Protein AF-A0A1E5H3W6-F1 (afdb_monomer_lite)

Radius of gyration: 23.03 Å; chains: 1; bounding box: 47×19×75 Å

pLDDT: mean 79.35, std 14.7, range [43.31, 95.81]

Sequence (98 aa):
MKNSALCIKAVPYQEIIDLRDTLERLQSWQEPLVVLEKYFTNPNTPIDKKKVVKQFYACSTLFLLFKDNYDLLTEQANKHVLTMSRLEKMTIIESYVR

Organism: NCBI:txid903983

Foldseek 3Di:
DDPPPVPPPPDPVVVVVLVVVLVVVVVVCPVVVVLLCCLVVDPDPVDPPVVNVVSCVVNVVSVVVVVVVVVVSVVVVVVVVVVVVVVVVVVVVVVVVD

Structure (mmCIF, N/CA/C/O backbone):
data_AF-A0A1E5H3W6-F1
#
_entry.id   AF-A0A1E5H3W6-F1
#
loop_
_atom_site.group_PDB
_atom_site.id
_atom_site.type_symbol
_atom_site.label_atom_id
_atom_site.label_alt_id
_atom_site.label_comp_id
_atom_site.label_asym_id
_atom_site.label_entity_id
_atom_site.label_seq_id
_atom_site.pdbx_PDB_ins_code
_atom_site.Cartn_x
_atom_site.Cartn_y
_atom_site.Cartn_z
_atom_site.occupancy
_atom_site.B_iso_or_equiv
_atom_site.auth_seq_id
_atom_site.auth_comp_id
_atom_site.auth_asym_id
_atom_site.auth_atom_id
_atom_site.pdbx_PDB_model_num
ATOM 1 N N . MET A 1 1 ? 12.726 -6.607 -51.096 1.00 43.31 1 MET A N 1
ATOM 2 C CA . MET A 1 1 ? 13.590 -6.611 -49.887 1.00 43.31 1 MET A CA 1
ATOM 3 C C . MET A 1 1 ? 13.674 -5.162 -49.415 1.00 43.31 1 MET A C 1
ATOM 5 O O . MET A 1 1 ? 14.007 -4.342 -50.246 1.00 43.31 1 MET A O 1
ATOM 9 N N . LYS A 1 2 ? 13.335 -4.723 -48.202 1.00 44.06 2 LYS A N 1
ATOM 10 C CA . LYS A 1 2 ? 13.069 -5.343 -46.899 1.00 44.06 2 LYS A CA 1
ATOM 11 C C . LYS A 1 2 ? 11.906 -4.558 -46.266 1.00 44.06 2 LYS A C 1
ATOM 13 O O . LYS A 1 2 ? 11.972 -3.336 -46.228 1.00 44.06 2 LYS A O 1
ATOM 18 N N . ASN A 1 3 ? 10.882 -5.244 -45.761 1.00 45.84 3 ASN A N 1
ATOM 19 C CA . ASN A 1 3 ? 9.924 -4.636 -44.839 1.00 45.84 3 ASN A CA 1
ATOM 20 C C . ASN A 1 3 ? 10.672 -4.402 -43.524 1.00 45.84 3 ASN A C 1
ATOM 22 O O . ASN A 1 3 ? 10.822 -5.328 -42.729 1.00 45.84 3 ASN A O 1
ATOM 26 N N . SER A 1 4 ? 11.205 -3.199 -43.314 1.00 50.84 4 SER A N 1
ATOM 27 C CA . SER A 1 4 ? 11.645 -2.772 -41.989 1.00 50.84 4 SER A CA 1
ATOM 28 C C . SER A 1 4 ? 10.388 -2.514 -41.170 1.00 50.84 4 SER A C 1
ATOM 30 O O . SER A 1 4 ? 9.937 -1.377 -41.043 1.00 50.84 4 SER A O 1
ATOM 32 N N . ALA A 1 5 ? 9.780 -3.596 -40.678 1.00 52.06 5 ALA A N 1
ATOM 33 C CA . ALA A 1 5 ? 8.858 -3.515 -39.564 1.00 52.06 5 ALA A CA 1
ATOM 34 C C . ALA A 1 5 ? 9.571 -2.678 -38.502 1.00 52.06 5 ALA A C 1
ATOM 36 O O . ALA A 1 5 ? 10.639 -3.067 -38.023 1.00 52.06 5 ALA A O 1
ATOM 37 N N . LEU A 1 6 ? 9.045 -1.484 -38.237 1.00 46.19 6 LEU A N 1
ATOM 38 C CA . LEU A 1 6 ? 9.456 -0.670 -37.109 1.00 46.19 6 LEU A CA 1
ATOM 39 C C . LEU A 1 6 ? 9.243 -1.558 -35.890 1.00 46.19 6 LEU A C 1
ATOM 41 O O . LEU A 1 6 ? 8.114 -1.769 -35.454 1.00 46.19 6 LEU A O 1
ATOM 45 N N . CYS A 1 7 ? 10.321 -2.184 -35.426 1.00 46.69 7 CYS A N 1
ATOM 46 C CA . CYS A 1 7 ? 10.310 -2.967 -34.214 1.00 46.69 7 CYS A CA 1
ATOM 47 C C . CYS A 1 7 ? 10.099 -1.944 -33.105 1.00 46.69 7 CYS A C 1
ATOM 49 O O . CYS A 1 7 ? 11.048 -1.304 -32.652 1.00 46.69 7 CYS A O 1
ATOM 51 N N . ILE A 1 8 ? 8.833 -1.722 -32.747 1.00 53.69 8 ILE A N 1
ATOM 52 C CA . ILE A 1 8 ? 8.467 -1.129 -31.469 1.00 53.69 8 I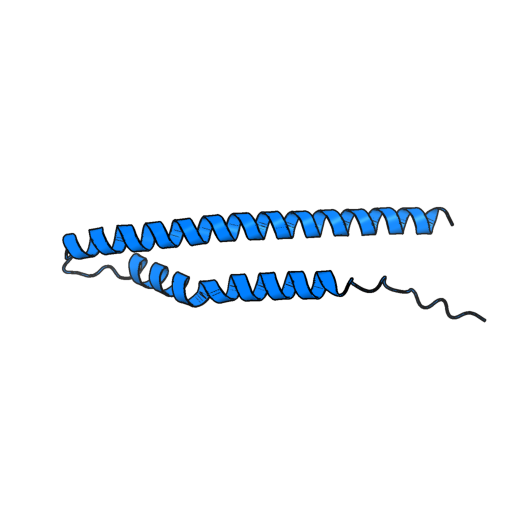LE A CA 1
ATOM 53 C C . ILE A 1 8 ? 9.204 -2.010 -30.467 1.00 53.69 8 ILE A C 1
ATOM 55 O O . ILE A 1 8 ? 8.872 -3.190 -30.345 1.00 53.69 8 ILE A O 1
ATOM 59 N N . LYS A 1 9 ? 10.307 -1.496 -29.901 1.00 57.41 9 LYS A N 1
ATOM 60 C CA . LYS A 1 9 ? 11.186 -2.257 -29.009 1.00 57.41 9 LYS A CA 1
ATOM 61 C C . LYS A 1 9 ? 10.278 -2.930 -27.985 1.00 57.41 9 LYS A C 1
ATOM 63 O O . LYS A 1 9 ? 9.524 -2.240 -27.305 1.00 57.41 9 LYS A O 1
ATOM 68 N N . ALA A 1 10 ? 10.271 -4.263 -27.984 1.00 63.91 10 ALA A N 1
ATOM 69 C CA . ALA A 1 10 ? 9.360 -5.044 -27.164 1.00 63.91 10 ALA A CA 1
ATOM 70 C C . ALA A 1 10 ? 9.464 -4.557 -25.715 1.00 63.91 10 ALA A C 1
ATOM 72 O O . ALA A 1 10 ? 10.572 -4.520 -25.176 1.00 63.91 10 ALA A O 1
ATOM 73 N N . VAL A 1 11 ? 8.336 -4.150 -25.120 1.00 64.38 11 VAL A N 1
ATOM 74 C CA . VAL A 1 11 ? 8.277 -3.811 -23.693 1.00 64.38 11 VAL A CA 1
ATOM 75 C C . VAL A 1 11 ? 8.874 -4.999 -22.940 1.00 64.38 11 VAL A C 1
ATOM 77 O O . VAL A 1 11 ? 8.391 -6.123 -23.136 1.00 64.38 11 VAL A O 1
ATOM 80 N N . PRO A 1 12 ? 9.949 -4.810 -22.154 1.00 75.62 12 PRO A N 1
ATOM 81 C CA . PRO A 1 12 ? 10.576 -5.913 -21.450 1.00 75.62 12 PRO A CA 1
ATOM 82 C C . PRO A 1 12 ? 9.532 -6.641 -20.606 1.00 75.62 12 PRO A C 1
ATOM 84 O O . PRO A 1 12 ? 8.768 -6.011 -19.880 1.00 75.62 12 PRO A O 1
ATOM 87 N N . TYR A 1 13 ? 9.499 -7.973 -20.681 1.00 77.38 13 TYR A N 1
ATOM 88 C CA . TYR A 1 13 ? 8.530 -8.777 -19.927 1.00 77.38 13 TYR A CA 1
ATOM 89 C C . TYR A 1 13 ? 8.565 -8.460 -18.424 1.00 77.38 13 TYR A C 1
ATOM 91 O O . TYR A 1 13 ? 7.525 -8.440 -17.774 1.00 77.38 13 TYR A O 1
ATOM 99 N N . GLN A 1 14 ? 9.747 -8.126 -17.900 1.00 77.12 14 GLN A N 1
ATOM 100 C CA . GLN A 1 14 ? 9.922 -7.694 -16.517 1.00 77.12 14 GLN A CA 1
ATOM 101 C C . GLN A 1 14 ? 9.116 -6.432 -16.182 1.00 77.12 14 GLN A C 1
ATOM 103 O O . GLN A 1 14 ? 8.496 -6.394 -15.132 1.00 77.12 14 GLN A O 1
ATOM 108 N N . GLU A 1 15 ? 9.027 -5.450 -17.082 1.00 77.56 15 GLU A N 1
ATOM 109 C CA . GLU A 1 15 ? 8.228 -4.241 -16.836 1.00 77.56 15 GLU A CA 1
ATOM 110 C C . GLU A 1 15 ? 6.729 -4.547 -16.765 1.00 77.56 15 GLU A C 1
ATOM 112 O O . GLU A 1 15 ? 6.002 -3.945 -15.978 1.00 77.56 15 GLU A O 1
ATOM 117 N N . ILE A 1 16 ? 6.259 -5.522 -17.550 1.00 83.50 16 ILE A N 1
ATOM 118 C CA . ILE A 1 16 ? 4.868 -5.988 -17.492 1.00 83.50 16 ILE A CA 1
ATOM 119 C C . ILE A 1 16 ? 4.590 -6.655 -16.140 1.00 83.50 16 ILE A C 1
ATOM 121 O O . ILE A 1 16 ? 3.525 -6.445 -15.560 1.00 83.50 16 ILE A O 1
ATOM 125 N N . ILE A 1 17 ? 5.536 -7.452 -15.638 1.00 87.31 17 ILE A N 1
ATOM 126 C CA . ILE A 1 17 ? 5.435 -8.086 -14.319 1.00 87.31 17 ILE A CA 1
ATOM 127 C C . ILE A 1 17 ? 5.472 -7.033 -13.206 1.00 87.31 17 ILE A C 1
ATOM 129 O O . ILE A 1 17 ? 4.567 -7.013 -12.380 1.00 87.31 17 ILE A O 1
ATOM 133 N N . ASP A 1 18 ? 6.422 -6.100 -13.239 1.00 85.56 18 ASP A N 1
ATOM 134 C CA . ASP A 1 18 ? 6.563 -5.049 -12.224 1.00 85.56 18 ASP A CA 1
ATOM 135 C C . ASP A 1 18 ? 5.301 -4.162 -12.136 1.00 85.56 18 ASP A C 1
ATOM 137 O O . ASP A 1 18 ? 4.855 -3.784 -11.046 1.00 85.56 18 ASP A O 1
ATOM 141 N N . LEU A 1 19 ? 4.673 -3.861 -13.282 1.00 85.44 19 LEU A N 1
ATOM 142 C CA . LEU A 1 19 ? 3.394 -3.145 -13.337 1.00 85.44 19 LEU A CA 1
ATOM 143 C C . LEU A 1 19 ? 2.242 -3.962 -12.744 1.00 85.44 19 LEU A C 1
ATOM 145 O O . LEU A 1 19 ? 1.413 -3.405 -12.020 1.00 85.44 19 LEU A O 1
ATOM 149 N N . ARG A 1 20 ? 2.178 -5.268 -13.027 1.00 89.00 20 ARG A N 1
ATOM 150 C CA . ARG A 1 20 ? 1.165 -6.160 -12.441 1.00 89.00 20 ARG A CA 1
ATOM 151 C C . ARG A 1 20 ? 1.314 -6.249 -10.928 1.00 89.00 20 ARG A C 1
ATOM 153 O O . ARG A 1 20 ? 0.324 -6.059 -10.230 1.00 89.00 20 ARG A O 1
ATOM 160 N N . ASP A 1 21 ? 2.531 -6.426 -10.431 1.00 90.69 21 ASP A N 1
ATOM 161 C CA . ASP A 1 21 ? 2.815 -6.483 -8.996 1.00 90.69 21 ASP A CA 1
ATOM 162 C C . ASP A 1 21 ? 2.435 -5.168 -8.300 1.00 90.69 21 ASP A C 1
ATOM 164 O O . ASP A 1 21 ? 1.864 -5.162 -7.207 1.00 90.69 21 ASP A O 1
ATOM 168 N N . THR A 1 22 ? 2.704 -4.030 -8.948 1.00 89.25 22 THR A N 1
ATOM 169 C CA . THR A 1 22 ? 2.296 -2.711 -8.445 1.00 89.25 22 THR A CA 1
ATOM 170 C C . THR A 1 22 ? 0.772 -2.589 -8.373 1.00 89.25 22 THR A C 1
ATOM 172 O O . THR A 1 22 ? 0.241 -2.120 -7.365 1.00 89.25 22 THR A O 1
ATOM 175 N N . LEU A 1 23 ? 0.054 -3.047 -9.403 1.00 90.31 23 LEU A N 1
ATOM 176 C CA . LEU A 1 23 ? -1.411 -3.052 -9.418 1.00 90.31 23 LEU A CA 1
ATOM 177 C C . LEU A 1 23 ? -1.997 -3.959 -8.333 1.00 90.31 23 LEU A C 1
ATOM 179 O O . LEU A 1 23 ? -2.908 -3.531 -7.626 1.00 90.31 23 LEU A O 1
ATOM 183 N N . GLU A 1 24 ? -1.464 -5.168 -8.157 1.00 93.12 24 GLU A N 1
ATOM 184 C CA . GLU A 1 24 ? -1.905 -6.097 -7.110 1.00 93.12 24 GLU A CA 1
ATOM 185 C C . GLU A 1 24 ? -1.702 -5.498 -5.710 1.00 93.12 24 GLU A C 1
ATOM 187 O O . GLU A 1 24 ? -2.598 -5.554 -4.863 1.00 93.12 24 GLU A O 1
ATOM 192 N N . ARG A 1 25 ? -0.564 -4.831 -5.472 1.00 90.19 25 ARG A N 1
ATOM 193 C CA . ARG A 1 25 ? -0.307 -4.121 -4.209 1.00 90.19 25 ARG A CA 1
ATOM 194 C C . ARG A 1 25 ? -1.298 -2.986 -3.972 1.00 90.19 25 ARG A C 1
ATOM 196 O O . ARG A 1 25 ? -1.827 -2.879 -2.869 1.00 90.19 25 ARG A O 1
ATOM 203 N N . LEU A 1 26 ? -1.601 -2.175 -4.985 1.00 90.81 26 LEU A N 1
ATOM 204 C CA . LEU A 1 26 ? -2.611 -1.115 -4.869 1.00 90.81 26 LEU A CA 1
ATOM 205 C C . LEU A 1 26 ? -4.010 -1.686 -4.600 1.00 90.81 26 LEU A C 1
ATOM 207 O O . LEU A 1 26 ? -4.739 -1.159 -3.763 1.00 90.81 26 LEU A O 1
ATOM 211 N N . GLN A 1 27 ? -4.374 -2.788 -5.258 1.00 92.38 27 GLN A N 1
ATOM 212 C CA . GLN A 1 27 ? -5.654 -3.465 -5.039 1.00 92.38 27 GLN A CA 1
ATOM 213 C C . GLN A 1 27 ? -5.779 -4.033 -3.623 1.00 92.38 27 GLN A C 1
ATOM 215 O O . GLN A 1 27 ? -6.855 -3.954 -3.031 1.00 92.38 27 GLN A O 1
ATOM 220 N N . SER A 1 28 ? -4.685 -4.531 -3.039 1.00 93.56 28 SER A N 1
ATOM 221 C CA . SER A 1 28 ? -4.682 -5.057 -1.666 1.00 93.56 28 SER A CA 1
ATOM 222 C C . SER A 1 28 ? -5.095 -4.020 -0.608 1.00 93.56 28 SER A C 1
ATOM 224 O O . SER A 1 28 ? -5.583 -4.388 0.461 1.00 93.56 28 SER A O 1
ATOM 226 N N . TRP A 1 29 ? -4.975 -2.723 -0.920 1.00 95.12 29 TRP A N 1
ATOM 227 C CA . TRP A 1 29 ? -5.382 -1.631 -0.037 1.00 95.12 29 TRP A CA 1
ATOM 228 C C . TRP A 1 29 ? -6.877 -1.298 -0.080 1.00 95.12 29 TRP A C 1
ATOM 230 O O . TRP A 1 29 ? -7.333 -0.551 0.784 1.00 95.12 29 TRP A O 1
ATOM 240 N N . GLN A 1 30 ? -7.664 -1.856 -1.007 1.00 92.38 30 GLN A N 1
ATOM 241 C CA . GLN A 1 30 ? -9.093 -1.530 -1.130 1.00 92.38 30 GLN A CA 1
ATOM 242 C C . GLN A 1 30 ? -9.873 -1.766 0.172 1.00 92.38 30 GLN A C 1
ATOM 244 O O . GLN A 1 30 ? -10.500 -0.842 0.687 1.00 92.38 30 GLN A O 1
ATOM 249 N N . GLU A 1 31 ? -9.802 -2.970 0.741 1.00 92.00 31 GLU A N 1
ATOM 250 C CA . GLU A 1 31 ? -10.541 -3.305 1.966 1.00 92.00 31 GLU A CA 1
ATOM 251 C C . GLU A 1 31 ? -10.051 -2.504 3.196 1.00 92.00 31 GLU A C 1
ATOM 253 O O . GLU A 1 31 ? -10.882 -1.936 3.912 1.00 92.00 31 GLU A O 1
ATOM 258 N N . PRO A 1 32 ? -8.731 -2.348 3.439 1.00 92.25 32 PRO A N 1
ATOM 259 C CA . PRO A 1 32 ? -8.227 -1.435 4.466 1.00 92.25 32 PRO A CA 1
ATOM 260 C C . PRO A 1 32 ? -8.726 0.013 4.350 1.00 92.25 32 PRO A C 1
ATOM 262 O O . PRO A 1 32 ? -9.063 0.633 5.361 1.00 92.25 32 PRO A O 1
ATOM 265 N N . LEU A 1 33 ? -8.793 0.564 3.135 1.00 91.56 33 LEU A N 1
ATOM 266 C CA . LEU A 1 33 ? -9.254 1.936 2.914 1.00 91.56 33 LEU A CA 1
ATOM 267 C C . LEU A 1 33 ? -10.750 2.091 3.218 1.00 91.56 33 LEU A C 1
ATOM 269 O O . LEU A 1 33 ? -11.145 3.101 3.798 1.00 91.56 33 LEU A O 1
ATOM 273 N N . VAL A 1 34 ? -11.565 1.069 2.938 1.00 92.31 34 VAL A N 1
ATOM 274 C CA . VAL A 1 34 ? -12.985 1.034 3.331 1.00 92.31 34 VAL A CA 1
ATOM 275 C C . VAL A 1 34 ? -13.146 1.097 4.856 1.00 92.31 34 VAL A C 1
ATOM 277 O O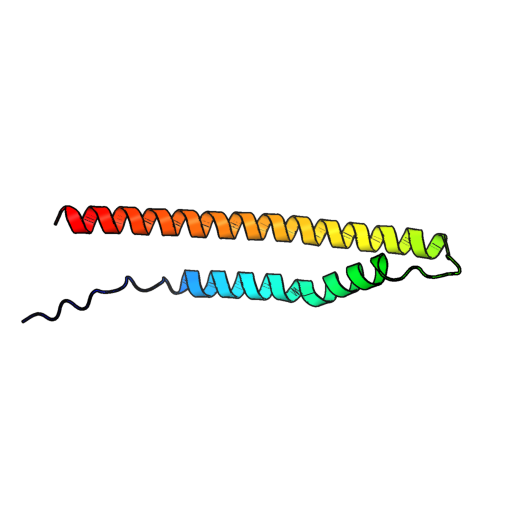 . VAL A 1 34 ? -14.081 1.724 5.359 1.00 92.31 34 VAL A O 1
ATOM 280 N N . VAL A 1 35 ? -12.242 0.483 5.629 1.00 89.50 35 VAL A N 1
ATOM 281 C CA . VAL A 1 35 ? -12.256 0.580 7.102 1.00 89.50 35 VAL A CA 1
ATOM 282 C C . VAL A 1 35 ? -11.987 2.013 7.565 1.00 89.50 35 VAL A C 1
ATOM 284 O O . VAL A 1 35 ? -12.687 2.504 8.455 1.00 89.50 35 VAL A O 1
ATOM 287 N N . LEU A 1 36 ? -11.015 2.696 6.950 1.00 89.44 36 LEU A N 1
ATOM 288 C CA . LEU A 1 36 ? -10.731 4.103 7.245 1.00 89.44 36 LEU A CA 1
ATOM 289 C C . LEU A 1 36 ? -11.924 4.990 6.886 1.00 89.44 36 LEU A C 1
ATOM 291 O O . LEU A 1 36 ? -12.355 5.796 7.709 1.00 89.44 36 LEU A O 1
ATOM 295 N N . GLU A 1 37 ? -12.497 4.804 5.698 1.00 88.69 37 GLU A N 1
ATOM 296 C CA . GLU A 1 37 ? -13.669 5.550 5.244 1.00 88.69 37 GLU A CA 1
ATOM 297 C C . GLU A 1 37 ? -14.831 5.397 6.228 1.00 88.69 37 GLU A C 1
ATOM 299 O O . GLU A 1 37 ? -15.358 6.397 6.714 1.00 88.69 37 GLU A O 1
ATOM 304 N N . LYS A 1 38 ? -15.181 4.164 6.616 1.00 87.38 38 LYS A N 1
ATOM 305 C CA . LYS A 1 38 ? -16.240 3.893 7.604 1.00 87.38 38 LYS A CA 1
ATOM 306 C C . LYS A 1 38 ? -15.978 4.566 8.951 1.00 87.38 38 LYS A C 1
ATOM 308 O O . LYS A 1 38 ? -16.926 4.993 9.606 1.00 87.38 38 LYS A O 1
ATOM 313 N N . TYR A 1 39 ? -14.721 4.644 9.386 1.00 84.12 39 TYR A N 1
ATOM 314 C CA . TYR A 1 39 ? -14.367 5.303 10.641 1.00 84.12 39 TYR A CA 1
ATOM 315 C C . TYR A 1 39 ? -14.546 6.827 10.562 1.00 84.12 39 TYR A C 1
ATOM 317 O O . TYR A 1 39 ? -15.144 7.415 11.461 1.00 84.12 39 TYR A O 1
ATOM 325 N N . PHE A 1 40 ? -14.069 7.465 9.490 1.00 81.38 40 PHE A N 1
ATOM 326 C CA . PHE A 1 40 ? -14.124 8.924 9.346 1.00 81.38 40 PHE A CA 1
ATOM 327 C C . PHE A 1 40 ? -15.497 9.457 8.911 1.00 81.38 40 PHE A C 1
ATOM 329 O O . PHE A 1 40 ? -15.829 10.598 9.225 1.00 81.38 40 PHE A O 1
ATOM 336 N N . THR A 1 41 ? -16.304 8.653 8.214 1.00 84.31 41 THR A N 1
ATOM 337 C CA . THR A 1 41 ? -17.620 9.064 7.686 1.00 84.31 41 THR A CA 1
ATOM 338 C C . THR A 1 41 ? -18.790 8.761 8.616 1.00 84.31 41 THR A C 1
ATOM 340 O O . THR A 1 41 ? -19.891 9.247 8.369 1.00 84.31 41 THR A O 1
ATOM 343 N N . ASN A 1 42 ? -18.582 7.988 9.687 1.00 71.06 42 ASN A N 1
ATOM 344 C CA . ASN A 1 42 ? -19.645 7.620 10.616 1.00 71.06 42 ASN A CA 1
ATOM 345 C C . ASN A 1 42 ? -19.554 8.417 11.932 1.00 71.06 42 ASN A C 1
ATOM 347 O O . ASN A 1 42 ? -18.889 7.974 12.880 1.00 71.06 42 ASN A O 1
ATOM 351 N N . PRO A 1 43 ? -20.233 9.576 12.043 1.00 65.25 43 PRO A N 1
ATOM 352 C CA . PRO A 1 43 ? -20.378 10.282 13.306 1.00 65.25 43 PRO A CA 1
ATOM 353 C C . PRO A 1 43 ? -21.339 9.492 14.205 1.00 65.25 43 PRO A C 1
ATOM 355 O O . PRO A 1 43 ? -22.530 9.778 14.275 1.00 65.25 43 PRO A O 1
ATOM 358 N N . ASN A 1 44 ? -20.827 8.466 14.889 1.00 64.88 44 ASN A N 1
ATOM 359 C CA . ASN A 1 44 ? -21.603 7.683 15.848 1.00 64.88 44 ASN A CA 1
ATOM 360 C C . ASN A 1 44 ? -22.067 8.590 17.000 1.00 64.88 44 ASN A C 1
ATOM 362 O O . ASN A 1 44 ? -21.294 8.908 17.906 1.00 64.88 44 ASN A O 1
ATOM 366 N N . THR A 1 45 ? -23.333 8.997 16.973 1.00 59.03 45 THR A N 1
ATOM 367 C CA . THR A 1 45 ? -24.037 9.619 18.095 1.00 59.03 45 THR A CA 1
ATOM 368 C C . THR A 1 45 ? -24.942 8.567 18.748 1.00 59.03 45 THR A C 1
ATOM 370 O O . THR A 1 45 ? -25.732 7.938 18.046 1.00 59.03 45 THR A O 1
ATOM 373 N N . PRO A 1 46 ? -24.854 8.325 20.074 1.00 68.12 46 PRO A N 1
ATOM 374 C CA . PRO A 1 46 ? -23.976 8.938 21.078 1.00 68.12 46 PRO A CA 1
ATOM 375 C C . PRO A 1 46 ? -22.506 8.491 20.971 1.00 68.12 46 PRO A C 1
ATOM 377 O O . PRO A 1 46 ? -22.211 7.326 20.712 1.00 68.12 46 PRO A O 1
ATOM 380 N N . ILE A 1 47 ? -21.577 9.414 21.237 1.00 74.19 47 ILE A N 1
ATOM 381 C CA . ILE A 1 47 ? -20.132 9.167 21.141 1.00 74.19 47 ILE A CA 1
ATOM 382 C C . ILE A 1 47 ? -19.644 8.365 22.356 1.00 74.19 47 ILE A C 1
ATOM 384 O O . ILE A 1 47 ? -19.527 8.900 23.462 1.00 74.19 47 ILE A O 1
ATOM 388 N N . ASP A 1 48 ? -19.257 7.108 22.143 1.00 81.88 48 ASP A N 1
ATOM 389 C CA . ASP A 1 48 ? -18.411 6.377 23.091 1.00 81.88 48 ASP A CA 1
ATOM 390 C C . ASP A 1 48 ? -16.953 6.827 22.922 1.00 81.88 48 ASP A C 1
ATOM 392 O O . ASP A 1 48 ? -16.216 6.351 22.054 1.00 81.88 48 ASP A O 1
ATOM 396 N N . LYS A 1 49 ? -16.523 7.758 23.781 1.00 80.44 49 LYS A N 1
ATOM 397 C CA . LYS A 1 49 ? -15.177 8.348 23.740 1.00 80.44 49 LYS A CA 1
ATOM 398 C C . LYS A 1 49 ? -14.061 7.302 23.828 1.00 80.44 49 LYS A C 1
ATOM 400 O O . LYS A 1 49 ? -13.045 7.457 23.156 1.00 80.44 49 LYS A O 1
ATOM 405 N N . LYS A 1 50 ? -14.223 6.237 24.628 1.00 84.31 50 LYS A N 1
ATOM 406 C CA . LYS A 1 50 ? -13.186 5.196 24.772 1.00 84.31 50 LYS A CA 1
ATOM 407 C C . LYS A 1 50 ? -13.052 4.391 23.485 1.00 84.31 50 LYS A C 1
ATOM 409 O O . LYS A 1 50 ? -11.936 4.118 23.040 1.00 84.31 50 LYS A O 1
ATOM 414 N N . LYS A 1 51 ? -14.187 4.043 22.875 1.00 83.00 51 LYS A N 1
ATOM 415 C CA . LYS A 1 51 ? -14.229 3.339 21.591 1.00 83.00 51 LYS A CA 1
ATOM 416 C C . LYS A 1 51 ? -13.632 4.188 20.470 1.00 83.00 51 LYS A C 1
ATOM 418 O O . LYS A 1 51 ? -12.791 3.678 19.735 1.00 83.00 51 LYS A O 1
ATOM 423 N N . VAL A 1 52 ? -13.987 5.472 20.400 1.00 84.12 52 VAL A N 1
ATOM 424 C CA . VAL A 1 52 ? -13.438 6.415 19.413 1.00 84.12 52 VAL A CA 1
ATOM 425 C C . VAL A 1 52 ? -11.925 6.538 19.549 1.00 84.12 52 VAL A C 1
ATOM 427 O O . VAL A 1 52 ? -11.229 6.372 18.559 1.00 84.12 52 VAL A O 1
ATOM 430 N N . VAL A 1 53 ? -11.389 6.736 20.757 1.00 84.62 53 VAL A N 1
ATOM 431 C CA . VAL A 1 53 ? -9.931 6.834 20.957 1.00 84.62 53 VAL A CA 1
ATOM 432 C C . VAL A 1 53 ? -9.220 5.550 20.520 1.00 84.62 53 VAL A C 1
ATOM 434 O O . VAL A 1 53 ? -8.223 5.609 19.806 1.00 84.62 53 VAL A O 1
ATOM 437 N N . LYS A 1 54 ? -9.738 4.372 20.887 1.00 85.81 54 LYS A N 1
ATOM 438 C CA . LYS A 1 54 ? -9.132 3.091 20.488 1.00 85.81 54 LYS A CA 1
ATOM 439 C C . LYS A 1 54 ? -9.161 2.885 18.969 1.00 85.81 54 LYS A C 1
ATOM 441 O O . LYS A 1 54 ? -8.166 2.454 18.389 1.00 85.81 54 LYS A O 1
ATOM 446 N N . GLN A 1 55 ? -10.290 3.188 18.331 1.00 86.44 55 GLN A N 1
ATOM 447 C CA . GLN A 1 55 ? -10.443 3.087 16.880 1.00 86.44 55 GLN A CA 1
ATOM 448 C C . GLN A 1 55 ? -9.588 4.124 16.148 1.00 86.44 55 GLN A C 1
ATOM 450 O O . GLN A 1 55 ? -9.000 3.788 15.126 1.00 86.44 55 GLN A O 1
ATOM 455 N N . PHE A 1 56 ? -9.441 5.329 16.705 1.00 88.56 56 PHE A N 1
ATOM 456 C CA . PHE A 1 56 ? -8.556 6.366 16.186 1.00 88.56 56 PHE A CA 1
ATOM 457 C C . PHE A 1 56 ? -7.113 5.880 16.105 1.00 88.56 56 PHE A C 1
ATOM 459 O O . PHE A 1 56 ? -6.500 6.007 15.053 1.00 88.56 56 PHE A O 1
ATOM 466 N N . TYR A 1 57 ? -6.576 5.289 17.179 1.00 90.00 57 TYR A N 1
ATOM 467 C CA . TYR A 1 57 ? -5.211 4.757 17.159 1.00 90.00 57 TYR A CA 1
ATOM 468 C C . TYR A 1 57 ? -5.039 3.686 16.078 1.00 90.00 57 TYR A C 1
ATOM 470 O O . TYR A 1 57 ? -4.104 3.771 15.290 1.00 90.00 57 TYR A O 1
ATOM 478 N N . ALA A 1 58 ? -5.968 2.730 15.987 1.00 89.19 58 ALA A N 1
ATOM 479 C CA . ALA A 1 58 ? -5.911 1.682 14.969 1.00 89.19 58 ALA A CA 1
ATOM 480 C C . ALA A 1 58 ? -5.987 2.245 13.536 1.00 89.19 58 ALA A C 1
ATOM 482 O O . ALA A 1 58 ? -5.182 1.872 12.685 1.00 89.19 58 ALA A O 1
ATOM 483 N N . CYS A 1 59 ? -6.913 3.173 13.277 1.00 90.62 59 CYS A N 1
ATOM 484 C CA . CYS A 1 59 ? -7.084 3.799 11.965 1.00 90.62 59 CYS A CA 1
ATOM 485 C C . CYS A 1 59 ? -5.910 4.724 11.614 1.00 90.62 59 CYS A C 1
ATOM 487 O O . CYS A 1 59 ? -5.486 4.763 10.467 1.00 90.62 59 CYS A O 1
ATOM 489 N 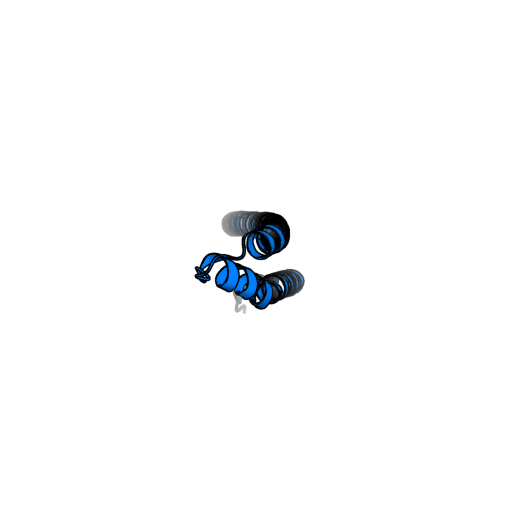N . SER A 1 60 ? -5.341 5.426 12.594 1.00 91.56 60 SER A N 1
ATOM 490 C CA . SER A 1 60 ? -4.144 6.251 12.413 1.00 91.56 60 SER A CA 1
ATOM 491 C C . SER A 1 60 ? -2.937 5.395 12.028 1.00 91.56 60 SER A C 1
ATOM 493 O O . SER A 1 60 ? -2.273 5.680 11.036 1.00 91.56 60 SER A O 1
ATOM 495 N N . THR A 1 61 ? -2.698 4.286 12.735 1.00 93.88 61 THR A N 1
ATOM 496 C CA . THR A 1 61 ? -1.637 3.333 12.375 1.00 93.88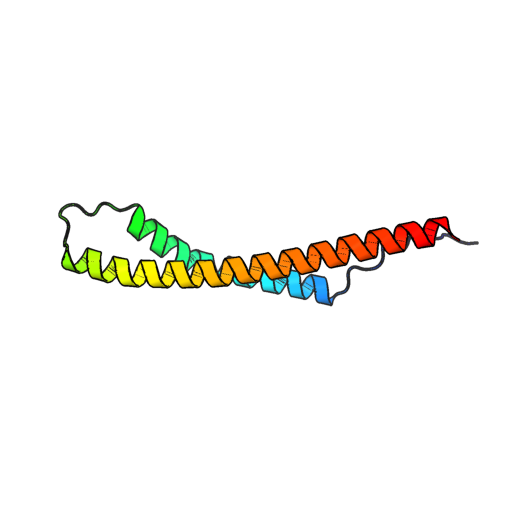 61 THR A CA 1
ATOM 497 C C . THR A 1 61 ? -1.855 2.745 10.982 1.00 93.88 61 THR A C 1
ATOM 499 O O . THR A 1 61 ? -0.911 2.664 10.200 1.00 93.88 61 THR A O 1
ATOM 502 N N . LEU A 1 62 ? -3.094 2.374 10.648 1.00 93.44 62 LEU A N 1
ATOM 503 C CA . LEU A 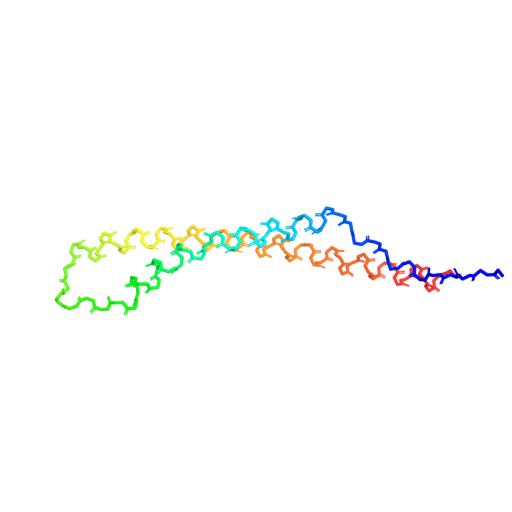1 62 ? -3.432 1.846 9.327 1.00 93.44 62 LEU A CA 1
ATOM 504 C C . LEU A 1 62 ? -3.192 2.879 8.216 1.00 93.44 62 LEU A C 1
ATOM 506 O O . LEU A 1 62 ? -2.634 2.541 7.175 1.00 93.44 62 LEU A O 1
ATOM 510 N N . PHE A 1 63 ? -3.568 4.136 8.452 1.00 92.94 63 PHE A N 1
ATOM 511 C CA . PHE A 1 63 ? -3.321 5.236 7.525 1.00 92.94 63 PHE A CA 1
ATOM 512 C C . PHE A 1 63 ? -1.826 5.495 7.320 1.00 92.94 63 PHE A C 1
ATOM 514 O O . PHE A 1 63 ? -1.399 5.679 6.184 1.00 92.94 63 PHE A O 1
ATOM 521 N N . LEU A 1 64 ? -1.025 5.488 8.390 1.00 94.81 64 LEU A N 1
ATOM 522 C CA . LEU A 1 64 ? 0.426 5.662 8.285 1.00 94.81 64 LEU A CA 1
ATOM 523 C C . LEU A 1 64 ? 1.056 4.550 7.441 1.00 94.81 64 LEU A C 1
ATOM 525 O O . LEU A 1 64 ? 1.823 4.842 6.531 1.00 94.81 64 LEU A O 1
ATOM 529 N N . LEU A 1 65 ? 0.659 3.294 7.666 1.00 95.19 65 LEU A N 1
ATOM 530 C CA . LEU A 1 65 ? 1.153 2.168 6.873 1.00 95.19 65 LEU A CA 1
ATOM 531 C C . LEU A 1 65 ? 0.755 2.281 5.394 1.00 95.19 65 LEU A C 1
ATOM 533 O O . LEU A 1 65 ? 1.575 2.021 4.513 1.00 95.19 65 LEU A O 1
ATOM 537 N N . PHE A 1 66 ? -0.490 2.684 5.120 1.00 93.94 66 PHE A N 1
ATOM 538 C CA . PHE A 1 66 ? -0.947 2.966 3.760 1.00 93.94 66 PHE A CA 1
ATOM 539 C C . PHE A 1 66 ? -0.103 4.064 3.114 1.00 93.94 66 PHE A C 1
ATOM 541 O O . PHE A 1 66 ? 0.378 3.887 1.999 1.00 93.94 66 PHE A O 1
ATOM 548 N N . LYS A 1 67 ? 0.098 5.181 3.821 1.00 93.50 67 LYS A N 1
ATOM 549 C CA . LYS A 1 67 ? 0.863 6.328 3.335 1.00 93.50 67 LYS A CA 1
ATOM 550 C C . LYS A 1 67 ? 2.293 5.928 2.983 1.00 93.50 67 LYS A C 1
ATOM 552 O O . LYS A 1 67 ? 2.736 6.223 1.880 1.00 93.50 67 LYS A O 1
ATOM 557 N N . ASP A 1 68 ? 2.980 5.227 3.880 1.00 95.81 68 ASP A N 1
ATOM 558 C CA . ASP A 1 68 ? 4.361 4.792 3.657 1.00 95.81 68 ASP A CA 1
ATOM 559 C C . ASP A 1 68 ? 4.460 3.862 2.439 1.00 95.81 68 ASP A C 1
ATOM 561 O O . ASP A 1 68 ? 5.364 3.991 1.610 1.00 95.81 68 ASP A O 1
ATOM 565 N N . ASN A 1 69 ? 3.502 2.941 2.288 1.00 93.81 69 ASN A N 1
ATOM 566 C CA . ASN A 1 69 ? 3.458 2.046 1.138 1.00 93.81 69 ASN A CA 1
ATOM 567 C C . ASN A 1 69 ? 3.153 2.791 -0.169 1.00 93.81 69 ASN A C 1
ATOM 569 O O . ASN A 1 69 ? 3.806 2.543 -1.181 1.00 93.81 69 ASN A O 1
ATOM 573 N N . TYR A 1 70 ? 2.195 3.715 -0.146 1.00 92.19 70 TYR A N 1
ATOM 574 C CA . TYR A 1 70 ? 1.836 4.545 -1.289 1.00 92.19 70 TYR A CA 1
ATOM 575 C C . TYR A 1 70 ? 3.009 5.421 -1.741 1.00 92.19 70 TYR A C 1
ATOM 577 O O . TYR A 1 70 ? 3.308 5.474 -2.936 1.00 92.19 70 TYR A O 1
ATOM 585 N N . ASP A 1 71 ? 3.698 6.069 -0.800 1.00 94.00 71 ASP A N 1
ATOM 586 C CA . ASP A 1 71 ? 4.851 6.924 -1.078 1.00 94.00 71 ASP A CA 1
ATOM 587 C C . ASP A 1 71 ? 5.989 6.094 -1.708 1.00 94.00 71 ASP A C 1
ATOM 589 O O . ASP A 1 71 ? 6.547 6.491 -2.735 1.00 94.00 71 ASP A O 1
ATOM 593 N N . LEU A 1 72 ? 6.257 4.888 -1.185 1.00 92.81 72 LEU A N 1
ATOM 594 C CA . LEU A 1 72 ? 7.235 3.953 -1.755 1.00 92.81 72 LEU A CA 1
ATOM 595 C C . LEU A 1 72 ? 6.873 3.518 -3.184 1.00 92.81 72 LEU A C 1
ATOM 597 O O . LEU A 1 72 ? 7.718 3.575 -4.081 1.00 92.81 72 LEU A O 1
ATOM 601 N N . LEU A 1 73 ? 5.633 3.071 -3.407 1.00 90.75 73 LEU A N 1
ATOM 602 C CA . LEU A 1 73 ? 5.179 2.622 -4.728 1.00 90.75 73 LEU A CA 1
ATOM 603 C C . LEU A 1 73 ? 5.210 3.768 -5.745 1.00 90.75 73 LEU A C 1
ATOM 605 O O . LEU A 1 73 ? 5.618 3.572 -6.889 1.00 90.75 73 LEU A O 1
ATOM 609 N N . THR A 1 74 ? 4.841 4.976 -5.319 1.00 90.12 74 THR A N 1
ATOM 610 C CA . THR A 1 74 ? 4.884 6.181 -6.154 1.00 90.12 74 THR A CA 1
ATOM 611 C C . THR A 1 74 ? 6.318 6.540 -6.535 1.00 90.12 74 THR A C 1
ATOM 613 O O . THR A 1 74 ? 6.595 6.852 -7.695 1.00 90.12 74 THR A O 1
ATOM 616 N N . GLU A 1 75 ? 7.260 6.468 -5.593 1.00 91.94 75 GLU A N 1
ATOM 617 C CA . GLU A 1 75 ? 8.677 6.699 -5.877 1.00 91.94 75 GLU A CA 1
ATOM 618 C C . GLU A 1 75 ? 9.225 5.674 -6.882 1.00 91.94 75 GLU A C 1
ATOM 620 O O . GLU A 1 75 ? 9.913 6.046 -7.838 1.00 91.94 75 GLU A O 1
ATOM 625 N N . GLN A 1 76 ? 8.898 4.391 -6.700 1.00 88.38 76 GLN A N 1
ATOM 626 C CA . GLN A 1 76 ? 9.293 3.322 -7.619 1.00 88.38 76 GLN A CA 1
ATOM 627 C C . GLN A 1 76 ? 8.729 3.564 -9.020 1.00 88.38 76 GLN A C 1
ATOM 629 O O . GLN A 1 76 ? 9.495 3.625 -9.984 1.00 88.38 76 GLN A O 1
ATOM 634 N N . ALA A 1 77 ? 7.420 3.796 -9.136 1.00 86.31 77 ALA A N 1
ATOM 635 C CA . ALA A 1 77 ? 6.765 4.075 -10.410 1.00 86.31 77 ALA A CA 1
ATOM 636 C C . ALA A 1 77 ? 7.396 5.281 -11.129 1.00 86.31 77 ALA A C 1
ATOM 638 O O . ALA A 1 77 ? 7.704 5.204 -12.319 1.00 86.31 77 ALA A O 1
ATOM 639 N N . ASN A 1 78 ? 7.690 6.366 -10.405 1.00 87.88 78 ASN A N 1
ATOM 640 C CA . ASN A 1 78 ? 8.363 7.536 -10.971 1.00 87.88 78 ASN A CA 1
ATOM 641 C C . ASN A 1 78 ? 9.769 7.210 -11.499 1.00 87.88 78 ASN A C 1
ATOM 643 O O . ASN A 1 78 ? 10.140 7.668 -12.582 1.00 87.88 78 ASN A O 1
ATOM 647 N N . LYS A 1 79 ? 10.553 6.391 -10.785 1.00 86.19 79 LYS A N 1
ATOM 648 C CA . LYS A 1 79 ? 11.872 5.933 -11.261 1.00 86.19 79 LYS A CA 1
ATOM 649 C C . LYS A 1 79 ? 11.760 5.120 -12.552 1.00 86.19 79 LYS A C 1
ATOM 651 O O . LYS A 1 79 ? 12.561 5.331 -13.469 1.00 86.19 79 LYS A O 1
ATOM 656 N N . HIS A 1 80 ? 10.766 4.237 -12.648 1.00 81.62 80 HIS A N 1
ATOM 657 C CA . HIS A 1 80 ? 10.497 3.474 -13.869 1.00 81.62 80 HIS A CA 1
ATOM 658 C C . HIS A 1 80 ? 10.131 4.403 -15.036 1.00 81.62 80 HIS A C 1
ATOM 660 O O . HIS A 1 80 ? 10.771 4.338 -16.085 1.00 81.62 80 HIS A O 1
ATOM 666 N N . VAL A 1 81 ? 9.211 5.352 -14.835 1.00 84.06 81 VAL A N 1
ATOM 667 C CA . VAL A 1 81 ? 8.816 6.335 -15.864 1.00 84.06 81 VAL A CA 1
ATOM 668 C C . VAL A 1 81 ? 10.007 7.161 -16.360 1.00 84.06 81 VAL A C 1
ATOM 670 O O . VAL A 1 81 ? 10.186 7.332 -17.569 1.00 84.06 81 VAL A O 1
ATOM 673 N N . LEU A 1 82 ? 10.855 7.653 -15.452 1.00 85.06 82 LEU A N 1
ATOM 674 C CA . LEU A 1 82 ? 12.054 8.419 -15.813 1.00 85.06 82 LEU A CA 1
ATOM 675 C C . LEU A 1 82 ? 13.058 7.582 -16.612 1.00 85.06 82 LEU A C 1
ATOM 677 O O . LEU A 1 82 ? 13.664 8.079 -17.566 1.00 85.06 82 LEU A O 1
ATOM 681 N N . THR A 1 83 ? 13.223 6.313 -16.240 1.00 81.31 83 THR A N 1
ATOM 682 C CA . THR A 1 83 ? 14.110 5.379 -16.940 1.00 81.31 83 THR A CA 1
ATOM 683 C C . THR A 1 83 ? 13.617 5.140 -18.361 1.00 81.31 83 THR A C 1
ATOM 685 O O . THR A 1 83 ? 14.402 5.285 -19.301 1.00 81.31 83 THR A O 1
ATOM 688 N N . MET A 1 84 ? 12.317 4.890 -18.532 1.00 76.06 84 MET A N 1
ATOM 689 C CA . MET A 1 84 ? 11.721 4.687 -19.851 1.00 76.06 84 MET A CA 1
ATOM 690 C C . MET A 1 84 ? 11.791 5.930 -20.724 1.00 76.06 84 MET A C 1
ATOM 692 O O . MET A 1 84 ? 12.284 5.860 -21.849 1.00 76.06 84 MET A O 1
ATOM 696 N N . SER A 1 85 ? 11.462 7.093 -20.165 1.00 79.25 85 SER A N 1
ATOM 697 C CA . SER A 1 85 ? 11.574 8.377 -20.867 1.00 79.25 85 SER A CA 1
ATOM 698 C C . SER A 1 85 ? 13.005 8.662 -21.346 1.00 79.25 85 SER A C 1
ATOM 700 O O . SER A 1 85 ? 13.219 9.283 -22.389 1.00 79.25 85 SER A O 1
ATOM 702 N N . ARG A 1 86 ? 14.025 8.231 -20.590 1.00 74.25 86 ARG A N 1
ATOM 703 C CA . ARG A 1 86 ? 15.435 8.371 -20.987 1.00 74.25 86 ARG A CA 1
ATOM 704 C C . ARG A 1 86 ? 15.808 7.408 -22.116 1.00 74.25 86 ARG A C 1
ATOM 706 O O . ARG A 1 86 ? 16.480 7.825 -23.059 1.00 74.25 86 ARG A O 1
ATOM 713 N N . LEU A 1 87 ? 15.380 6.148 -22.030 1.00 73.94 87 LEU A N 1
ATOM 714 C CA . LEU A 1 87 ? 15.633 5.134 -23.059 1.00 73.94 87 LEU A CA 1
ATOM 715 C C . LEU A 1 87 ? 14.968 5.497 -24.396 1.00 73.94 87 LEU A C 1
ATOM 717 O O . LEU A 1 87 ? 15.580 5.319 -25.454 1.00 73.94 87 LEU A O 1
ATOM 721 N N . GLU A 1 88 ? 13.765 6.071 -24.360 1.00 72.50 88 GLU A N 1
ATOM 722 C CA . GLU A 1 88 ? 13.087 6.619 -25.539 1.00 72.50 88 GLU A CA 1
ATOM 723 C C . GLU A 1 88 ? 13.909 7.737 -26.190 1.00 72.50 88 GLU A C 1
ATOM 725 O O . GLU A 1 88 ? 14.220 7.660 -27.378 1.00 72.50 88 GLU A O 1
ATOM 730 N N . LYS A 1 89 ? 14.356 8.735 -25.411 1.00 70.12 89 LYS A N 1
ATOM 731 C CA . LYS A 1 89 ? 15.180 9.849 -25.919 1.00 70.12 89 LYS A CA 1
ATOM 732 C C . LYS A 1 89 ? 16.490 9.380 -26.556 1.00 70.12 89 LYS A C 1
ATOM 734 O O . LYS A 1 89 ? 16.850 9.867 -27.624 1.00 70.12 89 LYS A O 1
ATOM 739 N N . MET A 1 90 ? 17.193 8.430 -25.935 1.00 63.22 90 MET A N 1
ATOM 740 C CA . MET A 1 90 ? 18.427 7.861 -26.498 1.00 63.22 90 MET A CA 1
ATOM 741 C C . MET A 1 90 ? 18.162 7.121 -27.815 1.00 63.22 90 MET A C 1
ATOM 743 O O . MET A 1 90 ? 18.910 7.286 -28.774 1.00 63.22 90 MET A O 1
ATOM 747 N N . THR A 1 91 ? 17.058 6.372 -27.890 1.00 61.66 91 THR A N 1
ATOM 748 C CA . THR A 1 91 ? 16.651 5.656 -29.110 1.00 61.66 91 THR A CA 1
ATOM 749 C C . THR A 1 91 ? 16.328 6.617 -30.255 1.00 61.66 91 THR A C 1
ATOM 751 O O . 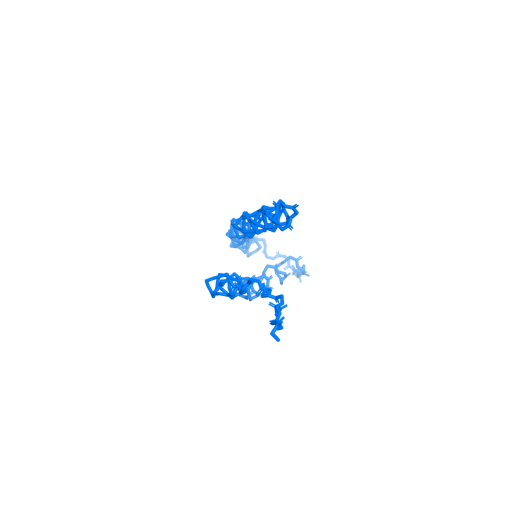THR A 1 91 ? 16.709 6.362 -31.395 1.00 61.66 91 THR A O 1
ATOM 754 N N . ILE A 1 92 ? 15.660 7.736 -29.957 1.00 63.22 92 ILE A N 1
ATOM 755 C CA . ILE A 1 92 ? 15.365 8.782 -30.941 1.00 63.22 92 ILE A CA 1
ATOM 756 C C . ILE A 1 92 ? 16.673 9.354 -31.503 1.00 63.22 92 ILE A C 1
ATOM 758 O O . ILE A 1 92 ? 16.841 9.405 -32.719 1.00 63.22 92 ILE A O 1
ATOM 762 N N . ILE A 1 93 ? 17.635 9.711 -30.648 1.00 60.97 93 ILE A N 1
ATOM 763 C CA . ILE A 1 93 ? 18.932 10.254 -31.084 1.00 60.97 93 ILE A CA 1
ATOM 764 C C . ILE A 1 93 ? 19.691 9.249 -31.967 1.00 60.97 93 ILE A C 1
ATOM 766 O O . ILE A 1 93 ? 20.173 9.620 -33.034 1.00 60.97 93 ILE A O 1
ATOM 770 N N . GLU A 1 94 ? 19.743 7.969 -31.588 1.00 58.59 94 GLU A N 1
ATOM 771 C CA . GLU A 1 94 ? 20.387 6.920 -32.396 1.00 58.59 94 GLU A CA 1
ATOM 772 C C . GLU A 1 94 ? 19.724 6.713 -33.767 1.00 58.59 94 GLU A C 1
ATOM 774 O O . GLU A 1 94 ? 20.406 6.334 -34.719 1.00 58.59 94 GLU A O 1
ATOM 779 N N . SER A 1 95 ? 18.417 6.974 -33.886 1.00 63.34 95 SER A N 1
ATOM 780 C CA . SER A 1 95 ? 17.692 6.902 -35.162 1.00 63.34 95 SER A CA 1
ATOM 781 C C . SER A 1 95 ? 17.951 8.089 -36.097 1.00 63.34 95 SER A C 1
ATOM 783 O O . SER A 1 95 ? 17.738 7.956 -37.296 1.00 63.34 95 SER A O 1
ATOM 785 N N . TYR A 1 96 ? 18.432 9.225 -35.574 1.00 55.22 96 TYR A N 1
ATOM 786 C CA . TYR A 1 96 ? 18.806 10.404 -36.370 1.00 55.22 96 TYR A CA 1
ATOM 787 C C . TYR A 1 96 ? 20.276 10.405 -36.810 1.00 55.22 96 TYR A C 1
ATOM 789 O O . TYR A 1 96 ? 20.638 11.128 -37.734 1.00 55.22 96 TYR A O 1
ATOM 797 N N . VAL A 1 97 ? 21.132 9.636 -36.132 1.00 57.19 97 VAL A N 1
ATOM 798 C CA . VAL A 1 97 ? 22.583 9.571 -36.394 1.00 57.19 97 VAL A CA 1
ATOM 799 C C . VAL A 1 97 ? 22.944 8.462 -37.400 1.00 57.19 97 VAL A C 1
ATOM 801 O O . VAL A 1 97 ? 24.088 8.384 -37.845 1.00 57.19 97 VAL A O 1
ATOM 804 N N . ARG A 1 98 ? 21.986 7.609 -37.777 1.00 46.19 98 ARG A N 1
ATOM 805 C CA . ARG A 1 98 ? 22.175 6.453 -38.661 1.00 46.19 98 ARG A CA 1
ATOM 806 C C . ARG A 1 98 ? 21.447 6.645 -39.988 1.00 46.19 98 ARG A C 1
ATOM 808 O O . ARG A 1 98 ? 22.007 6.192 -41.010 1.00 46.19 98 ARG A O 1
#

Secondary structure (DSSP, 8-state):
--------PPPPHHHHHHHHHHHHHHHHTHHHHHHHHHHHH---SS--HHHHHHHHHHHHHHHHHHHHHHHHHHHHHHHHHHHHHHHHHHHHHHHH--